Protein AF-A0A357CGY8-F1 (afdb_monomer_lite)

Sequence (52 aa):
MPEQTSKPPGAERYTLEDLLAVMARLRDPGSGCPWDVKQSFATIAPYTIEEA

Foldseek 3Di:
DDDDDVDDPPDPDDDVVSVVVVLCQQCPPPRHPPVSVPDDCVNCVVVVVVVD

Radius of gyration: 13.99 Å; chains: 1; bounding box: 27×37×26 Å

Structure (mmCIF, N/CA/C/O backbone):
data_AF-A0A357CGY8-F1
#
_entry.id   AF-A0A357CGY8-F1
#
loop_
_atom_site.group_PDB
_atom_site.id
_atom_site.type_symbol
_atom_site.label_atom_id
_atom_site.label_alt_i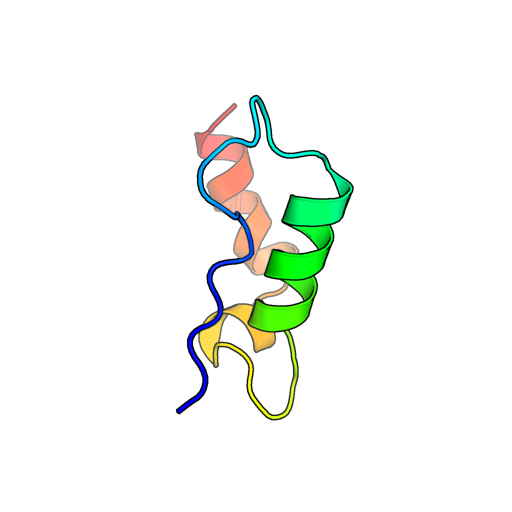d
_atom_site.label_comp_id
_atom_site.label_asym_id
_atom_site.label_entity_id
_atom_site.label_seq_id
_atom_site.pdbx_PDB_ins_code
_atom_site.Cartn_x
_atom_site.Cartn_y
_atom_site.Cartn_z
_atom_site.occupancy
_atom_site.B_iso_or_equiv
_atom_site.auth_seq_id
_atom_site.auth_comp_id
_atom_site.auth_asym_id
_atom_site.auth_atom_id
_atom_site.pdbx_PDB_model_num
ATOM 1 N N . MET A 1 1 ? 5.787 -21.844 -3.999 1.00 46.44 1 MET A N 1
ATOM 2 C CA . MET A 1 1 ? 6.215 -20.445 -3.798 1.00 46.44 1 MET A CA 1
ATOM 3 C C . MET A 1 1 ? 6.872 -19.972 -5.084 1.00 46.44 1 MET A C 1
ATOM 5 O O . MET A 1 1 ? 7.994 -20.398 -5.316 1.00 46.44 1 MET A O 1
ATOM 9 N N . PRO A 1 2 ? 6.200 -19.219 -5.971 1.00 44.50 2 PRO A N 1
ATOM 10 C CA . PRO A 1 2 ? 6.870 -18.700 -7.152 1.00 44.50 2 PRO A CA 1
ATOM 11 C C . PRO A 1 2 ? 7.598 -17.398 -6.794 1.00 44.50 2 PRO A C 1
ATOM 13 O O . PRO A 1 2 ? 7.007 -16.473 -6.228 1.00 44.50 2 PRO A O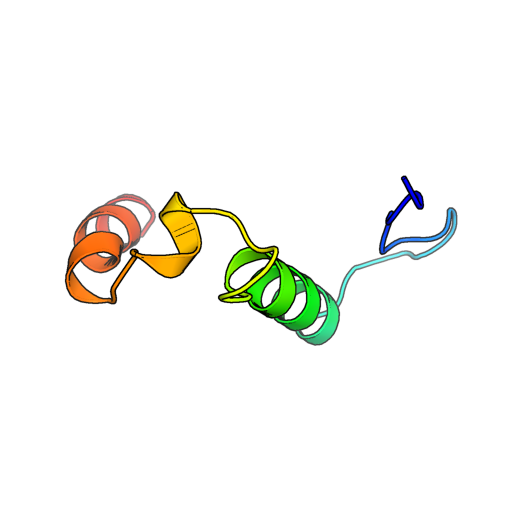 1
ATOM 16 N N . GLU A 1 3 ? 8.894 -17.377 -7.092 1.00 56.59 3 GLU A N 1
ATOM 17 C CA . GLU A 1 3 ? 9.764 -16.202 -7.099 1.00 56.59 3 GLU A CA 1
ATOM 18 C C . GLU A 1 3 ? 9.119 -15.073 -7.906 1.00 56.59 3 GLU A C 1
ATOM 20 O O . GLU A 1 3 ? 8.772 -15.253 -9.070 1.00 56.59 3 GLU A O 1
ATOM 25 N N . GLN A 1 4 ? 8.932 -13.906 -7.293 1.00 58.16 4 GLN A N 1
ATOM 26 C CA . GLN A 1 4 ? 8.419 -12.723 -7.982 1.00 58.16 4 GLN A CA 1
ATOM 27 C C . GLN A 1 4 ? 9.388 -11.580 -7.769 1.00 58.16 4 GLN A C 1
ATOM 29 O O . GLN A 1 4 ? 9.189 -10.706 -6.931 1.00 58.16 4 GLN A O 1
ATOM 34 N N . THR A 1 5 ? 10.469 -11.625 -8.537 1.00 60.28 5 THR A N 1
ATOM 35 C CA . THR A 1 5 ? 11.293 -10.456 -8.798 1.00 60.28 5 THR A CA 1
ATOM 36 C C . THR A 1 5 ? 10.693 -9.791 -10.038 1.00 60.28 5 THR A C 1
ATOM 38 O O . THR A 1 5 ? 10.717 -10.334 -11.137 1.00 60.28 5 THR A O 1
ATOM 41 N N . SER A 1 6 ? 10.069 -8.625 -9.874 1.00 68.88 6 SER A N 1
ATOM 42 C CA . SER A 1 6 ? 9.506 -7.867 -11.003 1.00 68.88 6 SER A CA 1
ATOM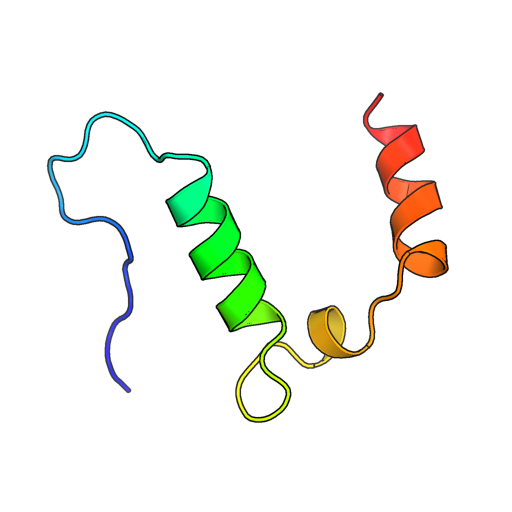 43 C C . SER A 1 6 ? 10.585 -7.230 -11.889 1.00 68.88 6 SER A C 1
ATOM 45 O O . SER A 1 6 ? 10.255 -6.613 -12.897 1.00 68.88 6 SER A O 1
ATOM 47 N N . LYS A 1 7 ? 11.875 -7.401 -11.560 1.00 60.91 7 LYS A N 1
ATOM 48 C CA . LYS A 1 7 ? 12.991 -6.928 -12.380 1.00 60.91 7 LYS A CA 1
ATOM 49 C C . LYS A 1 7 ? 13.913 -8.062 -12.812 1.00 60.91 7 LYS A C 1
ATOM 51 O O . LYS A 1 7 ? 14.599 -8.632 -11.961 1.00 60.91 7 LYS A O 1
ATOM 56 N N . PRO A 1 8 ? 14.005 -8.347 -14.119 1.00 60.16 8 PRO A N 1
ATOM 57 C CA . PRO A 1 8 ? 15.058 -9.201 -14.643 1.00 60.16 8 PRO A CA 1
ATOM 58 C C . PRO A 1 8 ? 16.425 -8.492 -14.547 1.00 60.16 8 PRO A C 1
ATOM 60 O O . PRO A 1 8 ? 16.495 -7.257 -14.628 1.00 60.16 8 PRO A O 1
ATOM 63 N N . PRO A 1 9 ? 17.533 -9.241 -14.393 1.00 56.28 9 PRO A N 1
ATOM 64 C CA . PRO A 1 9 ? 18.869 -8.658 -14.432 1.00 56.28 9 PRO A CA 1
ATOM 65 C C . PRO A 1 9 ? 19.111 -8.038 -15.819 1.00 56.28 9 PRO A C 1
ATOM 67 O O . PRO A 1 9 ? 19.099 -8.742 -16.825 1.00 56.28 9 PRO A O 1
ATOM 70 N N . GLY A 1 10 ? 19.284 -6.709 -15.864 1.00 64.94 10 G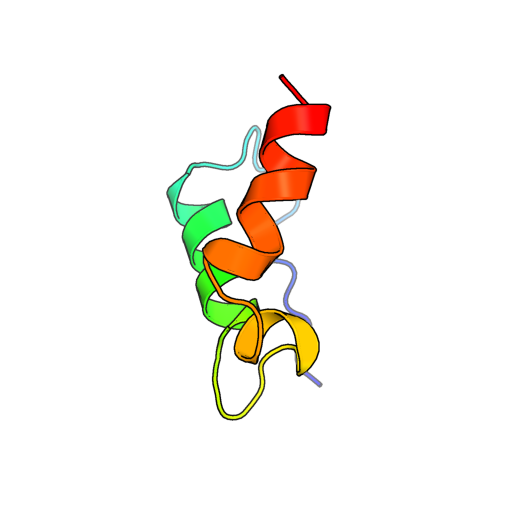LY A N 1
ATOM 71 C CA . GLY A 1 10 ? 19.528 -5.940 -17.096 1.00 64.94 10 GLY A CA 1
ATOM 72 C C . GLY A 1 10 ? 18.632 -4.712 -17.326 1.00 64.94 10 GLY A C 1
ATOM 73 O O . GLY A 1 10 ? 18.905 -3.946 -18.243 1.00 64.94 10 GLY A O 1
ATOM 74 N N . ALA A 1 11 ? 17.591 -4.474 -16.520 1.00 67.50 11 ALA A N 1
ATOM 75 C CA . ALA A 1 11 ? 16.760 -3.273 -16.680 1.00 67.50 11 ALA A CA 1
ATOM 76 C C . ALA A 1 11 ? 17.418 -2.016 -16.059 1.00 67.50 11 ALA A C 1
ATOM 78 O O . ALA A 1 11 ? 17.757 -1.996 -14.874 1.00 67.50 11 ALA A O 1
ATOM 79 N N . GLU A 1 12 ? 17.585 -0.944 -16.840 1.00 78.06 12 GLU A N 1
ATOM 80 C CA . GLU A 1 12 ? 18.293 0.273 -16.404 1.00 78.06 12 GLU A CA 1
ATOM 81 C C . GLU A 1 12 ? 17.522 1.083 -15.344 1.00 78.06 12 GLU A C 1
ATOM 83 O O . GLU A 1 12 ? 18.130 1.576 -14.395 1.00 78.06 12 GLU A O 1
ATOM 88 N N . ARG A 1 13 ? 16.185 1.180 -15.426 1.00 85.06 13 ARG A N 1
ATOM 89 C CA . ARG A 1 13 ? 15.326 1.877 -14.443 1.00 85.06 13 ARG A CA 1
ATOM 90 C C . ARG A 1 13 ? 13.938 1.242 -14.361 1.00 85.06 13 ARG A C 1
ATOM 92 O O . ARG A 1 13 ? 13.507 0.597 -15.307 1.00 85.06 13 ARG A O 1
ATOM 99 N N . TYR A 1 14 ? 13.283 1.422 -13.218 1.00 88.38 14 TYR A N 1
ATOM 100 C CA . TYR A 1 14 ? 11.873 1.083 -13.023 1.00 88.38 14 TYR A CA 1
ATOM 101 C C . TYR A 1 14 ? 10.985 2.243 -13.468 1.00 88.38 14 TYR A C 1
ATOM 103 O O . TYR A 1 14 ? 11.390 3.403 -13.351 1.00 88.38 14 TYR A O 1
ATOM 111 N N . THR A 1 15 ? 9.786 1.932 -13.947 1.00 92.31 15 THR A N 1
ATOM 112 C CA . THR A 1 15 ? 8.781 2.927 -14.323 1.00 92.31 15 THR A CA 1
ATOM 113 C C . THR A 1 15 ? 7.757 3.138 -13.208 1.00 92.31 15 THR A C 1
ATOM 115 O O . THR A 1 15 ? 7.766 2.469 -12.171 1.00 92.31 15 THR A O 1
ATOM 118 N N . LEU A 1 16 ? 6.855 4.098 -13.413 1.00 93.56 16 LEU A N 1
ATOM 119 C CA . LEU A 1 16 ? 5.732 4.304 -12.505 1.00 93.56 16 LEU A CA 1
ATOM 120 C C . LEU A 1 16 ? 4.777 3.100 -12.520 1.00 93.56 16 LEU A C 1
ATOM 122 O O . LEU A 1 16 ? 4.251 2.717 -11.481 1.00 93.56 16 LEU A O 1
ATOM 126 N N . GLU A 1 17 ? 4.584 2.473 -13.677 1.00 94.44 17 GLU A N 1
ATOM 127 C CA . GLU A 1 17 ? 3.754 1.279 -13.839 1.00 94.44 17 GLU A CA 1
ATOM 128 C C . GLU A 1 17 ? 4.290 0.102 -13.017 1.00 94.44 17 GLU A C 1
ATOM 130 O O . GLU A 1 17 ? 3.498 -0.620 -12.411 1.00 94.44 17 GLU A O 1
ATOM 135 N N . ASP A 1 18 ? 5.615 -0.046 -12.912 1.00 92.19 18 ASP A N 1
ATOM 136 C CA . ASP A 1 18 ? 6.235 -1.059 -12.050 1.00 92.19 18 ASP A CA 1
ATOM 137 C C . ASP A 1 18 ? 5.886 -0.826 -10.573 1.00 92.19 18 ASP A C 1
ATOM 139 O O . ASP A 1 18 ? 5.534 -1.760 -9.848 1.00 92.19 18 ASP A O 1
ATOM 143 N N . LEU A 1 19 ? 5.936 0.433 -10.123 1.00 93.75 19 LEU A N 1
ATOM 144 C CA . LEU A 1 19 ? 5.548 0.801 -8.763 1.00 93.75 19 LEU A CA 1
ATOM 145 C C . LEU A 1 19 ? 4.056 0.537 -8.521 1.00 93.75 19 LEU A C 1
ATOM 147 O O . LEU A 1 19 ? 3.688 -0.026 -7.489 1.00 93.75 19 LEU A O 1
ATOM 151 N N . LEU A 1 20 ? 3.193 0.891 -9.475 1.00 96.25 20 LEU A N 1
ATOM 152 C CA . LEU A 1 20 ? 1.758 0.618 -9.388 1.00 96.25 20 LEU A CA 1
ATOM 153 C C . LEU A 1 20 ? 1.474 -0.888 -9.309 1.00 96.25 20 LEU A C 1
ATOM 155 O O . LEU A 1 20 ? 0.636 -1.306 -8.509 1.00 96.25 20 LEU A O 1
ATOM 159 N N . ALA A 1 21 ? 2.202 -1.709 -10.070 1.00 95.50 21 ALA A N 1
ATOM 160 C CA . ALA A 1 21 ? 2.086 -3.163 -10.021 1.00 95.50 21 ALA A CA 1
ATOM 161 C C . ALA A 1 21 ? 2.474 -3.729 -8.643 1.00 95.50 21 ALA A C 1
ATOM 163 O O . ALA A 1 21 ? 1.788 -4.611 -8.116 1.00 95.50 21 ALA A O 1
ATOM 164 N N . VAL A 1 22 ? 3.529 -3.194 -8.021 1.00 95.12 22 VAL A N 1
ATOM 165 C CA . VAL A 1 22 ? 3.918 -3.563 -6.650 1.00 95.12 22 VAL A CA 1
ATOM 166 C C . VAL A 1 22 ? 2.834 -3.161 -5.647 1.00 95.12 22 VAL A C 1
ATOM 168 O O . VAL A 1 22 ? 2.408 -3.993 -4.846 1.00 95.12 22 VAL A O 1
ATOM 171 N N . MET A 1 23 ? 2.333 -1.926 -5.713 1.00 96.25 23 MET A N 1
ATOM 172 C CA . MET A 1 23 ? 1.295 -1.434 -4.798 1.00 96.25 23 MET A CA 1
ATOM 173 C C . MET A 1 23 ? -0.014 -2.224 -4.920 1.00 96.25 23 MET A C 1
ATOM 175 O O . MET A 1 23 ? -0.641 -2.528 -3.904 1.00 96.25 23 MET A O 1
ATOM 179 N N . ALA A 1 24 ? -0.404 -2.606 -6.140 1.00 96.69 24 ALA A N 1
ATOM 180 C CA . ALA A 1 24 ? -1.567 -3.456 -6.383 1.00 96.69 24 ALA A CA 1
ATOM 181 C C . ALA A 1 24 ? -1.408 -4.833 -5.727 1.00 96.69 2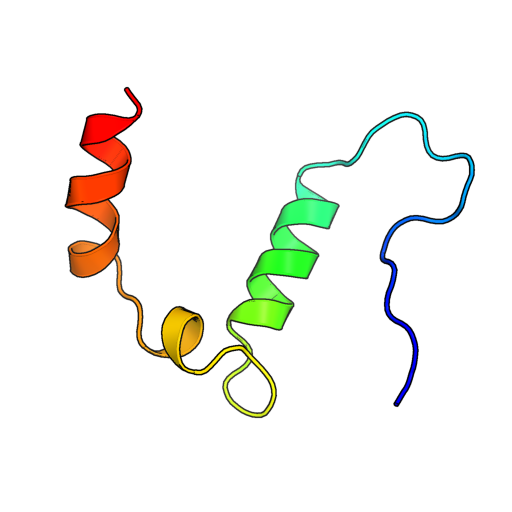4 ALA A C 1
ATOM 183 O O . ALA A 1 24 ? -2.345 -5.341 -5.116 1.00 96.69 24 ALA A O 1
ATOM 184 N N . ARG A 1 25 ? -0.204 -5.412 -5.792 1.00 96.69 25 ARG A N 1
ATOM 185 C CA . ARG A 1 25 ? 0.096 -6.697 -5.158 1.00 96.69 25 ARG A CA 1
ATOM 186 C C . ARG A 1 25 ? 0.081 -6.614 -3.632 1.00 96.69 25 ARG A C 1
ATOM 188 O O . ARG A 1 25 ? -0.461 -7.500 -2.980 1.00 96.69 25 ARG A O 1
ATOM 195 N N . LEU A 1 26 ? 0.664 -5.560 -3.060 1.00 96.94 26 LEU A N 1
ATOM 196 C CA . LEU A 1 26 ? 0.676 -5.348 -1.610 1.00 96.94 26 LEU A CA 1
ATOM 197 C C . LEU A 1 26 ? -0.737 -5.151 -1.046 1.00 96.94 26 LEU A C 1
ATOM 199 O O . LEU A 1 26 ? -1.014 -5.611 0.058 1.00 96.94 26 LEU A O 1
ATOM 203 N N . ARG A 1 27 ? -1.633 -4.519 -1.812 1.00 97.19 27 ARG A N 1
ATOM 204 C CA . ARG A 1 27 ? -3.015 -4.216 -1.406 1.00 97.19 27 ARG A CA 1
ATOM 205 C C . ARG A 1 27 ? -4.051 -5.243 -1.870 1.00 97.19 27 ARG A C 1
ATOM 207 O O . ARG A 1 27 ? -5.246 -4.993 -1.723 1.00 97.19 27 ARG A O 1
ATOM 214 N N . ASP A 1 28 ? -3.628 -6.384 -2.410 1.00 97.75 28 ASP A N 1
ATOM 215 C CA . ASP A 1 28 ? -4.549 -7.454 -2.792 1.00 97.75 28 ASP A CA 1
ATOM 216 C C . ASP A 1 28 ? -5.310 -7.992 -1.555 1.00 97.75 28 ASP A C 1
ATOM 218 O O . ASP A 1 28 ? -4.673 -8.407 -0.585 1.00 97.75 28 ASP A O 1
ATOM 222 N N . PRO A 1 29 ? -6.657 -8.027 -1.545 1.00 96.81 29 PRO A N 1
ATOM 223 C CA . PRO A 1 29 ? -7.419 -8.432 -0.359 1.00 96.81 29 PRO A CA 1
ATOM 224 C C . PRO A 1 29 ? -7.237 -9.898 0.056 1.00 96.81 29 PRO A C 1
ATOM 226 O O . PRO A 1 29 ? -7.494 -10.236 1.211 1.00 96.81 29 PRO A O 1
ATOM 229 N N . GLY A 1 30 ? -6.856 -10.779 -0.877 1.00 96.75 30 GLY A N 1
ATOM 230 C CA . GLY A 1 30 ? -6.732 -12.218 -0.626 1.00 96.75 30 GLY A CA 1
ATOM 231 C C . GLY A 1 30 ? -5.316 -12.671 -0.269 1.00 96.75 30 GLY A C 1
ATOM 232 O O . GLY A 1 30 ? -5.143 -13.610 0.503 1.00 96.75 30 GLY A O 1
ATOM 233 N N . SER A 1 31 ? -4.304 -12.020 -0.834 1.00 96.19 31 SER A N 1
ATOM 234 C CA . SER A 1 31 ? -2.901 -12.447 -0.790 1.00 96.19 31 SER A CA 1
ATOM 235 C C . SER A 1 31 ? -1.908 -11.315 -0.509 1.00 96.19 31 SER A C 1
ATOM 237 O O . SER A 1 31 ? -0.703 -11.568 -0.437 1.00 96.19 31 SER A O 1
ATOM 239 N N . GLY A 1 32 ? -2.395 -10.083 -0.345 1.00 94.94 32 GLY A N 1
ATOM 240 C CA . GLY A 1 32 ? -1.593 -8.909 -0.031 1.00 94.94 32 GLY A CA 1
ATOM 241 C C . GLY A 1 32 ? -1.140 -8.854 1.427 1.00 94.94 32 GLY A C 1
ATOM 242 O O . GLY A 1 32 ? -1.450 -9.707 2.262 1.00 94.94 32 GLY A O 1
ATOM 243 N N . CYS A 1 33 ? -0.383 -7.812 1.748 1.00 96.94 33 CYS A N 1
ATOM 244 C CA . CYS A 1 33 ? 0.082 -7.557 3.099 1.00 96.94 33 CYS A CA 1
ATOM 245 C C . CYS A 1 33 ? -1.101 -7.112 3.983 1.00 96.94 33 CYS A C 1
ATOM 247 O O . CYS A 1 33 ? -1.767 -6.121 3.668 1.00 96.94 33 CYS A O 1
ATOM 249 N N . PRO A 1 34 ? -1.358 -7.768 5.133 1.00 96.38 34 PRO A N 1
ATOM 250 C CA . PRO A 1 34 ? -2.488 -7.418 5.996 1.00 96.38 34 PRO A CA 1
ATOM 251 C C . PRO A 1 34 ? -2.480 -5.974 6.510 1.00 96.38 34 PRO A C 1
ATOM 253 O O . PRO A 1 34 ? -3.532 -5.457 6.887 1.00 96.38 34 PRO A O 1
ATOM 256 N N . TRP A 1 35 ? -1.306 -5.341 6.579 1.00 95.50 35 TRP A N 1
ATOM 257 C CA . TRP A 1 35 ? -1.166 -3.945 6.985 1.00 95.50 35 TRP A CA 1
ATOM 258 C C . TRP A 1 35 ? -1.541 -2.991 5.846 1.00 95.50 35 TRP A C 1
ATOM 260 O O . TRP A 1 35 ? -2.428 -2.161 6.036 1.00 95.50 35 TRP A O 1
ATOM 270 N N . ASP A 1 36 ? -0.972 -3.177 4.650 1.00 96.25 36 ASP A N 1
ATOM 271 C CA . ASP A 1 36 ? -1.268 -2.356 3.465 1.00 96.25 36 ASP A CA 1
ATOM 272 C C . ASP A 1 36 ? -2.755 -2.387 3.085 1.00 96.25 36 ASP A C 1
ATOM 274 O O . ASP A 1 36 ? -3.332 -1.365 2.711 1.00 96.25 36 ASP A O 1
ATOM 278 N N . VAL A 1 37 ? -3.402 -3.547 3.237 1.00 97.12 37 VAL A N 1
ATOM 279 C CA . VAL A 1 37 ? -4.839 -3.725 2.970 1.00 97.12 37 VAL A CA 1
ATOM 280 C C . VAL A 1 37 ? -5.714 -2.908 3.930 1.00 97.12 37 VAL A C 1
ATOM 282 O O . VAL A 1 37 ? -6.755 -2.391 3.530 1.00 97.12 37 VAL A O 1
ATOM 285 N N . LYS A 1 38 ? -5.313 -2.762 5.198 1.00 97.12 38 LYS A N 1
ATOM 286 C CA . LYS A 1 38 ? -6.072 -2.001 6.213 1.00 97.12 38 LYS A CA 1
ATOM 287 C C . LYS A 1 38 ? -5.779 -0.502 6.178 1.00 97.12 38 LYS A C 1
ATOM 289 O O . LYS A 1 38 ? -6.465 0.278 6.839 1.00 97.12 38 LYS A O 1
ATOM 294 N N . GLN A 1 39 ? -4.741 -0.100 5.457 1.00 97.25 39 GLN A N 1
ATOM 295 C CA . GLN A 1 39 ? -4.217 1.251 5.483 1.00 97.25 39 GLN A CA 1
ATOM 296 C C . GLN A 1 39 ? -5.055 2.187 4.597 1.00 97.25 39 GLN A C 1
ATOM 298 O O . GLN A 1 39 ? -5.283 1.940 3.412 1.00 97.25 39 GLN A O 1
ATOM 303 N N . SER A 1 40 ? -5.481 3.305 5.182 1.00 96.00 40 SER A N 1
ATOM 304 C CA . SER A 1 40 ? -6.292 4.353 4.551 1.00 96.00 40 SER A CA 1
ATOM 305 C C . SER A 1 40 ? -5.464 5.612 4.268 1.00 96.00 40 SER A C 1
ATOM 307 O O . SER A 1 40 ? -4.314 5.718 4.705 1.00 96.00 40 SER A O 1
ATOM 309 N N . PHE A 1 41 ? -6.051 6.592 3.574 1.00 94.50 41 PHE A N 1
ATOM 310 C CA . PHE A 1 41 ? -5.428 7.909 3.393 1.00 94.50 41 PHE A CA 1
ATOM 311 C C . PHE A 1 41 ? -5.184 8.619 4.728 1.00 94.50 41 PHE A C 1
ATOM 313 O O . PHE A 1 41 ? -4.091 9.130 4.949 1.00 94.50 41 PHE A O 1
ATOM 320 N N . ALA A 1 42 ? -6.156 8.586 5.646 1.00 96.81 42 ALA A N 1
ATOM 321 C CA . ALA A 1 42 ? -6.040 9.229 6.956 1.00 96.81 42 ALA A CA 1
ATOM 322 C C . ALA A 1 42 ? -4.868 8.674 7.778 1.00 96.81 42 ALA A C 1
ATOM 324 O O . ALA A 1 42 ? -4.190 9.420 8.473 1.00 96.81 42 ALA A O 1
ATOM 325 N N . THR A 1 43 ? -4.605 7.370 7.665 1.00 95.12 43 THR A N 1
ATOM 326 C CA . THR A 1 43 ? -3.484 6.725 8.359 1.00 95.12 43 THR A CA 1
ATOM 327 C C . THR A 1 43 ? -2.137 6.957 7.676 1.00 95.12 43 THR A C 1
ATOM 329 O O . THR A 1 43 ? -1.123 6.832 8.344 1.00 95.12 43 THR A O 1
ATOM 332 N N . ILE A 1 44 ? -2.101 7.273 6.372 1.00 94.69 44 ILE A N 1
ATOM 333 C CA . ILE A 1 44 ? -0.844 7.545 5.647 1.00 94.69 44 ILE A CA 1
ATOM 334 C C . ILE A 1 44 ? -0.422 9.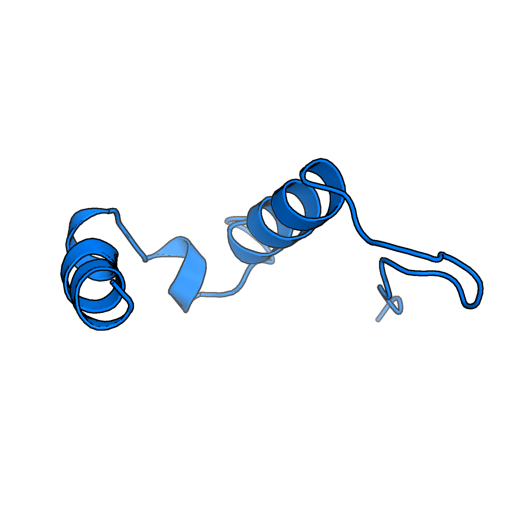012 5.749 1.00 94.69 44 ILE A C 1
ATOM 336 O O . ILE A 1 44 ? 0.768 9.304 5.807 1.00 94.69 44 ILE A O 1
ATOM 340 N N . ALA A 1 45 ? -1.395 9.927 5.773 1.00 94.06 45 ALA A N 1
ATOM 341 C CA . ALA A 1 45 ? -1.156 11.358 5.631 1.00 94.06 45 ALA A CA 1
ATOM 342 C C . ALA A 1 45 ? -0.130 11.946 6.624 1.00 94.06 45 ALA A C 1
ATOM 344 O O . ALA A 1 45 ? 0.695 12.734 6.168 1.00 94.06 45 ALA A O 1
ATOM 345 N N . PRO A 1 46 ? -0.100 11.569 7.923 1.00 92.56 46 PRO A N 1
ATOM 346 C CA . PRO A 1 46 ? 0.904 12.088 8.857 1.00 92.56 46 PRO A CA 1
ATOM 347 C C . PRO A 1 46 ? 2.340 11.775 8.424 1.00 92.56 46 PRO A C 1
ATOM 349 O O . PRO A 1 46 ? 3.188 12.658 8.439 1.00 92.56 46 PRO A O 1
ATOM 352 N N . TYR A 1 47 ? 2.586 10.554 7.946 1.00 92.00 47 TYR A N 1
ATOM 353 C CA . TYR A 1 47 ? 3.912 10.113 7.509 1.00 92.00 47 TYR A CA 1
ATOM 354 C C . TYR A 1 47 ? 4.336 10.763 6.191 1.00 92.00 47 TYR A C 1
ATOM 356 O O . TYR A 1 47 ? 5.512 10.972 5.951 1.00 92.00 47 TYR A O 1
ATOM 364 N N . THR A 1 48 ? 3.383 11.125 5.327 1.00 91.12 48 THR A N 1
ATOM 365 C CA . THR A 1 48 ? 3.702 11.847 4.083 1.00 91.12 48 THR A CA 1
ATOM 366 C C . THR A 1 48 ? 4.177 13.277 4.347 1.00 91.12 48 THR A C 1
ATOM 368 O O . THR A 1 48 ? 4.945 13.815 3.560 1.00 91.12 48 THR A O 1
ATOM 371 N N . ILE A 1 49 ? 3.729 13.897 5.441 1.00 88.31 49 ILE A N 1
ATOM 372 C CA . ILE A 1 49 ? 4.127 15.260 5.816 1.00 88.31 49 ILE A CA 1
ATOM 373 C C . ILE A 1 49 ? 5.559 15.286 6.368 1.00 88.31 49 ILE A C 1
ATOM 375 O O . ILE A 1 49 ? 6.268 16.263 6.159 1.00 88.31 49 ILE A O 1
ATOM 379 N N . GLU A 1 50 ? 5.983 14.223 7.053 1.00 88.00 50 GLU A N 1
ATOM 380 C CA . GLU A 1 50 ? 7.326 14.108 7.642 1.00 88.00 50 GLU A CA 1
ATOM 381 C C . GLU A 1 50 ? 8.443 13.976 6.588 1.00 88.00 50 GLU A C 1
ATOM 383 O O . GLU A 1 50 ? 9.589 14.312 6.871 1.00 88.00 50 GLU A O 1
ATOM 388 N N . GLU A 1 51 ? 8.108 13.538 5.372 1.00 79.94 51 GLU A N 1
ATOM 389 C CA . GLU A 1 51 ? 9.048 13.301 4.264 1.00 79.94 51 GLU A CA 1
ATOM 390 C C . GLU A 1 51 ? 9.176 14.495 3.287 1.00 79.94 51 GLU A C 1
ATOM 392 O O . GLU A 1 51 ? 9.851 14.377 2.260 1.00 79.94 51 GLU A O 1
ATOM 397 N N . ALA A 1 52 ? 8.488 15.614 3.560 1.00 70.50 52 ALA A N 1
ATOM 398 C CA . ALA A 1 52 ? 8.391 16.789 2.680 1.00 70.50 52 ALA A CA 1
ATOM 399 C C . ALA A 1 52 ? 9.501 17.837 2.886 1.00 70.50 52 ALA A C 1
ATOM 401 O O . ALA A 1 52 ? 9.969 18.021 4.032 1.00 70.50 52 ALA A O 1
#

Secondary structure (DSSP, 8-state):
-----SS-TT-S---HHHHHHHHHHHT-TTTS-HHHHH--HHHHHHHHHHT-

pLDDT: mean 85.88, std 15.38, range [44.5, 97.75]